Protein AF-A0A2M8NEA1-F1 (afdb_monomer_lite)

Radius of gyration: 15.82 Å; chains: 1; bounding box: 33×25×39 Å

Sequence (97 aa):
EPIAQSLRCPLDVMVAKKVTRPDNPELAIGAVTADGQVMRSRYARMRETRTPLWRSAVQTAQANARAQQELFSGSAKPTDPRGAIAILVDDGIATGL

Foldseek 3Di:
DDPCVVVVHDDADWFKFFQADPVGRVHGQWMATLVGDTGGDPPHDPVVCPDPRNVVSSVVRNVVNVVVNVVPGPPDDDDDCPPHDDDDDDPDDDDDD

Structure (mmCIF, N/CA/C/O backbone):
data_AF-A0A2M8NEA1-F1
#
_entry.id   AF-A0A2M8NEA1-F1
#
loop_
_atom_site.group_PDB
_atom_site.id
_atom_site.type_symbol
_atom_site.label_atom_id
_atom_site.label_alt_id
_atom_site.label_comp_id
_atom_site.label_asym_id
_atom_site.label_entity_id
_atom_site.label_seq_id
_atom_site.pdbx_PDB_ins_code
_atom_site.Cartn_x
_atom_site.Cartn_y
_atom_site.Cartn_z
_atom_site.occupancy
_atom_site.B_iso_or_equiv
_atom_site.auth_seq_id
_atom_site.auth_comp_id
_atom_site.auth_asym_id
_atom_site.auth_atom_id
_atom_site.pdbx_PDB_model_num
ATOM 1 N N . GLU A 1 1 ? -18.655 11.936 10.532 1.00 78.00 1 GLU A N 1
ATOM 2 C CA . GLU A 1 1 ? -17.553 11.607 11.464 1.00 78.00 1 GLU A CA 1
ATOM 3 C C . GLU A 1 1 ? -16.572 10.663 10.776 1.00 78.00 1 GLU A C 1
ATOM 5 O O . GLU A 1 1 ? -17.010 9.953 9.873 1.00 78.00 1 GLU A O 1
ATOM 10 N N . PRO A 1 2 ? -15.280 10.647 11.148 1.00 91.94 2 PRO A N 1
ATOM 11 C CA . PRO A 1 2 ? -14.327 9.653 10.655 1.00 91.94 2 PRO A CA 1
ATOM 12 C C . PRO A 1 2 ? -14.801 8.213 10.921 1.00 91.94 2 PRO A C 1
ATOM 14 O O . PRO A 1 2 ? -15.278 7.901 12.012 1.00 91.94 2 PRO A O 1
ATOM 17 N N . ILE A 1 3 ? -14.644 7.328 9.931 1.00 94.31 3 ILE A N 1
ATOM 18 C CA . ILE A 1 3 ? -15.232 5.973 9.925 1.00 94.31 3 ILE A CA 1
ATOM 19 C C . ILE A 1 3 ? -14.794 5.144 11.142 1.00 94.31 3 ILE A C 1
ATOM 21 O O . ILE A 1 3 ? -15.642 4.614 11.857 1.00 94.31 3 ILE A O 1
ATOM 25 N N . ALA A 1 4 ? -13.489 5.074 11.423 1.00 93.19 4 ALA A N 1
ATOM 26 C CA . ALA A 1 4 ? -12.963 4.262 12.523 1.00 93.19 4 ALA A CA 1
ATOM 27 C C . ALA A 1 4 ? -13.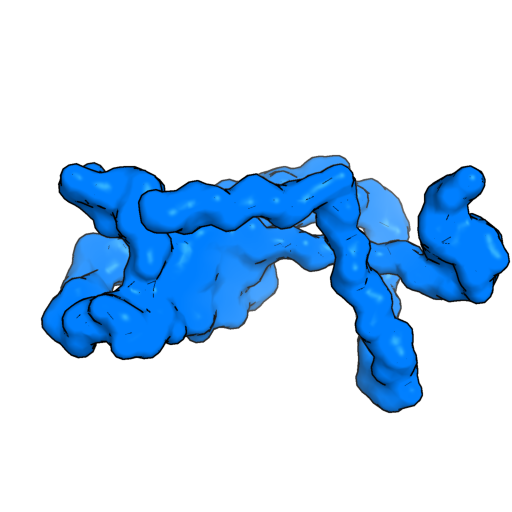437 4.738 13.909 1.00 93.19 4 ALA A C 1
ATOM 29 O O . ALA A 1 4 ? -13.696 3.920 14.790 1.00 93.19 4 ALA A O 1
ATOM 30 N N . GLN A 1 5 ? -13.613 6.053 14.092 1.00 94.56 5 GLN A N 1
ATOM 31 C CA . GLN A 1 5 ? -14.160 6.620 15.329 1.00 94.56 5 GLN A CA 1
ATOM 32 C C . GLN A 1 5 ? -15.638 6.255 15.500 1.00 94.56 5 GLN A C 1
ATOM 34 O O . GLN A 1 5 ? -16.037 5.814 16.577 1.00 94.56 5 GLN A O 1
ATOM 39 N N . SER A 1 6 ? -16.428 6.372 14.428 1.00 96.69 6 SER A N 1
ATOM 40 C CA . SER A 1 6 ? -17.857 6.034 14.438 1.00 96.69 6 SER A CA 1
ATOM 41 C C . SER A 1 6 ? -18.096 4.546 14.730 1.00 96.69 6 SER A C 1
ATOM 43 O O . SER A 1 6 ? -18.962 4.194 15.530 1.00 96.69 6 SER A O 1
ATOM 45 N N . LEU A 1 7 ? -17.265 3.671 14.155 1.00 95.19 7 LEU A N 1
ATOM 46 C CA . LEU A 1 7 ? -17.332 2.219 14.352 1.00 95.19 7 LEU A CA 1
ATOM 47 C C . LEU A 1 7 ? -16.585 1.723 15.598 1.00 95.19 7 LEU A C 1
ATOM 49 O O . LEU A 1 7 ? -16.664 0.538 15.918 1.00 95.19 7 LEU A O 1
ATOM 53 N N . ARG A 1 8 ? -15.865 2.608 16.301 1.00 93.62 8 ARG A N 1
ATOM 54 C CA . ARG A 1 8 ? -14.998 2.274 17.445 1.00 93.62 8 ARG A CA 1
ATOM 55 C C . ARG A 1 8 ? -14.044 1.112 17.137 1.00 93.62 8 ARG A C 1
ATOM 57 O O . ARG A 1 8 ? -13.843 0.230 17.971 1.00 93.62 8 ARG A O 1
ATOM 64 N N . CYS A 1 9 ? -13.475 1.104 15.935 1.00 92.19 9 CYS A N 1
ATOM 65 C CA . CYS A 1 9 ? -12.568 0.059 15.473 1.00 92.19 9 CYS A CA 1
ATOM 66 C C . CYS A 1 9 ? -11.133 0.589 15.322 1.00 92.19 9 CYS A C 1
ATOM 68 O O . CYS A 1 9 ? -10.929 1.803 15.218 1.00 92.19 9 CYS A O 1
ATOM 70 N N . PRO A 1 10 ? -10.126 -0.301 15.289 1.00 91.31 10 PRO A N 1
ATOM 71 C CA . PRO A 1 10 ? -8.764 0.089 14.950 1.00 91.31 10 PRO A CA 1
ATOM 72 C C . PRO A 1 10 ? -8.700 0.741 13.563 1.00 91.31 10 PRO A C 1
ATOM 74 O O . PRO A 1 10 ? -9.445 0.366 12.656 1.00 91.31 10 PRO A O 1
ATOM 77 N N . LEU A 1 11 ? -7.791 1.704 13.411 1.00 90.31 11 LEU A N 1
ATOM 78 C CA . LEU A 1 11 ? -7.411 2.284 12.128 1.00 90.31 11 LEU A CA 1
ATOM 79 C C . LEU A 1 11 ? -5.947 1.948 11.881 1.00 90.31 11 LEU A C 1
ATOM 81 O O . LEU A 1 11 ? -5.101 2.220 12.730 1.00 90.31 11 LEU A O 1
ATOM 85 N N . ASP A 1 12 ? -5.673 1.395 10.710 1.00 90.44 12 ASP A N 1
ATOM 86 C CA . ASP A 1 12 ? -4.324 1.178 10.212 1.00 90.44 12 ASP A CA 1
ATOM 87 C C . ASP A 1 12 ? -4.237 1.737 8.791 1.00 90.44 12 ASP A C 1
ATOM 89 O O . ASP A 1 12 ? -5.253 1.861 8.097 1.00 90.44 12 ASP A O 1
ATOM 93 N N . VAL A 1 13 ? -3.032 2.094 8.365 1.00 90.25 13 VAL A N 1
ATOM 94 C CA . VAL A 1 13 ? -2.781 2.617 7.024 1.00 90.25 13 VAL A CA 1
ATOM 95 C C . VAL A 1 13 ? -1.875 1.643 6.297 1.00 90.25 13 VAL A C 1
ATOM 97 O O . VAL A 1 13 ? -0.814 1.281 6.791 1.00 90.25 13 VAL A O 1
ATOM 100 N N . MET A 1 14 ? -2.272 1.248 5.092 1.00 89.94 14 MET A N 1
ATOM 101 C CA . MET A 1 14 ? -1.424 0.480 4.187 1.00 89.94 14 MET A CA 1
ATOM 102 C C . MET A 1 14 ? -1.196 1.279 2.914 1.00 89.94 14 MET A C 1
ATOM 104 O O . MET A 1 14 ? -2.145 1.704 2.257 1.00 89.94 14 MET A O 1
ATOM 108 N N . VAL A 1 15 ? 0.067 1.448 2.534 1.00 93.38 15 VAL A N 1
ATOM 109 C CA . VAL A 1 15 ? 0.432 2.130 1.295 1.00 93.38 15 VAL A CA 1
ATOM 110 C C . VAL A 1 15 ? 0.830 1.124 0.222 1.00 93.38 15 VAL A C 1
ATOM 112 O O . VAL A 1 15 ? 1.755 0.322 0.385 1.00 93.38 15 VAL A O 1
ATOM 115 N N . ALA A 1 16 ? 0.163 1.232 -0.925 1.00 94.38 16 ALA A N 1
ATOM 116 C CA . ALA A 1 16 ? 0.517 0.554 -2.162 1.00 94.38 16 ALA A CA 1
ATOM 117 C C . ALA A 1 16 ? 0.796 1.569 -3.279 1.00 94.38 16 ALA A C 1
ATOM 119 O O . ALA A 1 16 ? 0.229 2.663 -3.318 1.00 94.38 16 ALA A O 1
ATOM 120 N N . LYS A 1 17 ? 1.673 1.202 -4.214 1.00 94.19 17 LYS A N 1
ATOM 121 C CA . LYS A 1 17 ? 1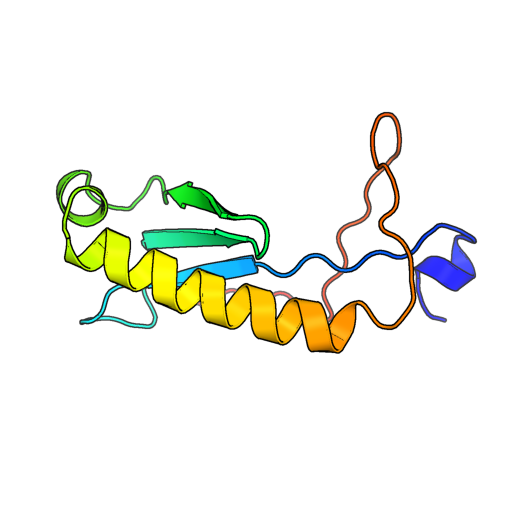.993 1.987 -5.409 1.00 94.19 17 LYS A CA 1
ATOM 122 C C . LYS A 1 17 ? 1.824 1.146 -6.662 1.00 94.19 17 LYS A C 1
ATOM 124 O O . LYS A 1 17 ? 2.225 -0.016 -6.703 1.00 94.19 17 LYS A O 1
ATOM 129 N N . LYS A 1 18 ? 1.255 1.756 -7.704 1.00 92.94 18 LYS A N 1
ATOM 130 C CA . LYS A 1 18 ? 1.223 1.177 -9.051 1.00 92.94 18 LYS A CA 1
ATOM 131 C C . LYS A 1 18 ? 2.661 1.000 -9.546 1.00 92.94 18 LYS A C 1
ATOM 133 O O . LYS A 1 18 ? 3.482 1.904 -9.410 1.00 92.94 18 LYS A O 1
ATOM 138 N N . VAL A 1 19 ? 2.945 -0.155 -10.134 1.00 92.25 19 VAL A N 1
ATOM 139 C CA . VAL A 1 19 ? 4.166 -0.394 -10.905 1.00 92.25 19 VAL A CA 1
ATOM 140 C C . VAL A 1 19 ? 3.804 -0.147 -12.359 1.00 92.25 19 VAL A C 1
ATOM 142 O O . VAL A 1 19 ? 2.992 -0.873 -12.939 1.00 92.25 19 VAL A O 1
ATOM 145 N N . THR A 1 20 ? 4.356 0.917 -12.920 1.00 88.19 20 THR A N 1
ATOM 146 C CA . THR A 1 20 ? 3.986 1.428 -14.239 1.00 88.19 20 THR A CA 1
ATOM 147 C C . THR A 1 20 ? 5.091 1.159 -15.247 1.00 88.19 20 THR A C 1
ATOM 149 O O . THR A 1 20 ? 6.215 0.783 -14.894 1.00 88.19 20 THR A O 1
ATOM 152 N N . ARG A 1 21 ? 4.764 1.290 -16.531 1.00 81.81 21 ARG A N 1
ATOM 153 C CA . ARG A 1 21 ? 5.761 1.184 -17.591 1.00 81.81 21 ARG A CA 1
ATOM 154 C C . ARG A 1 21 ? 6.566 2.481 -17.711 1.00 81.81 21 ARG A C 1
ATOM 156 O O . ARG A 1 21 ? 5.964 3.550 -17.688 1.00 81.81 21 ARG A O 1
ATOM 163 N N . PRO A 1 22 ? 7.892 2.410 -17.932 1.00 77.88 22 PRO A N 1
ATOM 164 C CA . PRO A 1 22 ? 8.701 3.610 -18.149 1.00 77.88 22 PRO A CA 1
ATOM 165 C C . PRO A 1 22 ? 8.251 4.448 -19.353 1.00 77.88 22 PRO A C 1
ATOM 167 O O . PRO A 1 22 ? 8.348 5.668 -19.318 1.00 77.88 22 PRO A O 1
ATOM 170 N N . ASP A 1 23 ? 7.754 3.801 -20.409 1.00 81.81 23 ASP A N 1
ATOM 171 C CA . ASP A 1 23 ? 7.314 4.451 -21.647 1.00 81.81 23 ASP A CA 1
ATOM 172 C C . ASP A 1 23 ? 5.820 4.818 -21.662 1.00 81.81 23 ASP A C 1
ATOM 174 O O . ASP A 1 23 ? 5.371 5.535 -22.551 1.00 81.81 23 ASP A O 1
ATOM 178 N N . ASN A 1 24 ? 5.051 4.350 -20.675 1.00 81.25 24 ASN A N 1
ATOM 179 C CA . ASN A 1 24 ? 3.679 4.791 -20.436 1.00 81.25 24 ASN A CA 1
ATOM 180 C C . ASN A 1 24 ? 3.378 4.760 -18.924 1.00 81.25 24 ASN A C 1
ATOM 182 O O . ASN A 1 24 ? 2.902 3.736 -18.417 1.00 81.25 24 ASN A O 1
ATOM 186 N N . PRO A 1 25 ? 3.654 5.864 -18.202 1.00 81.31 25 PRO A N 1
ATOM 187 C CA . PRO A 1 25 ? 3.450 5.954 -16.757 1.00 81.31 25 PRO A CA 1
ATOM 188 C C . PRO A 1 25 ? 1.994 5.780 -16.310 1.00 81.31 25 PRO A C 1
ATOM 190 O O . PRO A 1 25 ? 1.765 5.403 -15.164 1.00 81.31 25 PRO A O 1
ATOM 193 N N . GLU A 1 26 ? 1.021 5.995 -17.198 1.00 81.94 26 GLU A N 1
ATOM 194 C CA . GLU A 1 26 ? -0.399 5.780 -16.895 1.00 81.94 26 GLU A CA 1
ATOM 195 C C . GLU A 1 26 ? -0.775 4.292 -16.905 1.00 81.94 26 GLU A C 1
ATOM 197 O O . GLU A 1 26 ? -1.693 3.860 -16.204 1.00 81.94 26 GLU A O 1
ATOM 202 N N . LEU A 1 27 ? -0.024 3.465 -17.642 1.00 82.06 27 LEU A N 1
ATOM 203 C CA . LEU A 1 27 ? -0.290 2.036 -17.754 1.00 82.06 27 LEU A CA 1
ATOM 204 C C . LEU A 1 27 ? 0.332 1.253 -16.590 1.00 82.06 27 LEU A C 1
ATOM 206 O O . LEU A 1 27 ? 1.535 0.967 -16.555 1.00 82.06 27 LEU A O 1
ATOM 210 N N . ALA A 1 28 ? -0.520 0.834 -15.654 1.00 86.62 28 ALA A N 1
ATOM 211 C CA . ALA A 1 28 ? -0.139 -0.038 -14.551 1.00 86.62 28 ALA A CA 1
ATOM 212 C C . ALA A 1 28 ? 0.008 -1.500 -15.004 1.00 86.62 28 ALA A C 1
ATOM 214 O O . ALA A 1 28 ? -0.952 -2.165 -15.398 1.00 86.62 28 ALA A O 1
ATOM 215 N N . ILE A 1 29 ? 1.220 -2.033 -14.875 1.00 88.31 29 ILE A N 1
ATOM 216 C CA . ILE A 1 29 ? 1.548 -3.443 -15.137 1.00 88.31 29 ILE A CA 1
ATOM 217 C C . ILE A 1 29 ? 1.648 -4.272 -13.846 1.00 88.31 29 ILE A C 1
ATOM 219 O O . ILE A 1 29 ? 1.798 -5.496 -13.883 1.00 88.31 29 ILE A O 1
ATOM 223 N N . GLY A 1 30 ? 1.476 -3.629 -12.693 1.00 91.81 30 GLY A N 1
ATOM 224 C CA . GLY A 1 30 ? 1.262 -4.273 -11.404 1.00 91.81 30 GLY A CA 1
ATOM 225 C C . GLY A 1 30 ? 1.175 -3.265 -10.265 1.00 91.81 30 GLY A C 1
ATOM 226 O O . GLY A 1 30 ? 0.929 -2.080 -10.489 1.00 91.81 30 GLY A O 1
ATOM 227 N N . ALA A 1 31 ? 1.388 -3.740 -9.046 1.00 94.19 31 ALA A N 1
ATOM 228 C CA . ALA A 1 31 ? 1.422 -2.936 -7.835 1.00 94.19 31 ALA A CA 1
ATOM 229 C C . ALA A 1 31 ? 2.406 -3.532 -6.824 1.00 94.19 31 ALA A C 1
ATOM 231 O O . ALA A 1 31 ? 2.700 -4.730 -6.862 1.00 94.19 31 ALA A O 1
ATOM 232 N N . VAL A 1 32 ? 2.906 -2.696 -5.922 1.00 96.62 32 VAL A N 1
ATOM 233 C CA . VAL A 1 32 ? 3.750 -3.109 -4.803 1.00 96.62 32 VAL A CA 1
ATOM 234 C C . VAL A 1 32 ? 3.348 -2.365 -3.534 1.00 96.62 32 VAL A C 1
ATOM 236 O O . VAL A 1 32 ? 3.064 -1.168 -3.577 1.00 96.62 32 VAL A O 1
ATOM 239 N N . THR A 1 33 ? 3.304 -3.072 -2.414 1.00 96.56 33 THR A N 1
ATOM 240 C CA . THR A 1 33 ? 3.072 -2.511 -1.077 1.00 96.56 33 THR A CA 1
ATOM 241 C C . THR A 1 33 ? 4.388 -2.100 -0.414 1.00 96.56 33 THR A C 1
ATOM 243 O O . THR A 1 33 ? 5.465 -2.551 -0.809 1.00 96.56 33 THR A O 1
ATOM 246 N N . ALA A 1 34 ? 4.331 -1.250 0.614 1.00 95.12 34 ALA A N 1
ATOM 247 C CA . ALA A 1 34 ? 5.522 -0.816 1.354 1.00 95.12 34 ALA A CA 1
ATOM 248 C C . ALA A 1 34 ? 6.350 -1.992 1.929 1.00 95.12 34 ALA A C 1
ATOM 250 O O . ALA A 1 34 ? 7.582 -1.981 1.843 1.00 95.12 34 ALA A O 1
ATOM 251 N N . ASP A 1 35 ? 5.683 -3.041 2.422 1.00 93.50 35 ASP A N 1
ATOM 252 C CA . ASP A 1 35 ? 6.293 -4.274 2.952 1.00 93.50 35 ASP A CA 1
ATOM 253 C C . ASP A 1 35 ? 6.819 -5.230 1.860 1.00 93.50 35 ASP A C 1
ATOM 255 O O . ASP A 1 35 ? 7.479 -6.222 2.163 1.00 93.50 35 ASP A O 1
ATOM 259 N N . GLY A 1 36 ? 6.607 -4.907 0.580 1.00 95.00 36 GLY A N 1
ATOM 260 C CA . GLY A 1 36 ? 7.215 -5.607 -0.552 1.00 95.00 36 GLY A CA 1
ATOM 261 C C . GLY A 1 36 ? 6.377 -6.713 -1.177 1.00 95.00 36 GLY A C 1
ATOM 262 O O . GLY A 1 36 ? 6.907 -7.460 -2.002 1.00 95.00 36 GLY A O 1
ATOM 263 N N . GLN A 1 37 ? 5.085 -6.811 -0.860 1.00 95.94 37 GLN A N 1
ATOM 264 C CA . GLN A 1 37 ? 4.182 -7.675 -1.617 1.00 95.94 37 GLN A CA 1
ATOM 265 C C . GLN A 1 37 ? 3.980 -7.104 -3.017 1.00 95.94 37 GLN A C 1
ATOM 267 O O . GLN A 1 37 ? 3.576 -5.955 -3.191 1.00 95.94 37 GLN A O 1
ATOM 272 N N . VAL A 1 38 ? 4.275 -7.914 -4.034 1.00 94.31 38 VAL A N 1
ATOM 273 C CA . VAL A 1 38 ? 4.195 -7.511 -5.442 1.00 94.31 38 VAL A CA 1
ATOM 274 C C . VAL A 1 38 ? 3.053 -8.250 -6.120 1.00 94.31 38 VAL A C 1
ATOM 276 O O . VAL A 1 38 ? 3.088 -9.472 -6.272 1.00 94.31 38 VAL A O 1
ATOM 279 N N . MET A 1 39 ? 2.083 -7.494 -6.622 1.00 92.12 39 MET A N 1
ATOM 280 C CA . MET A 1 39 ? 1.033 -7.997 -7.499 1.00 92.12 39 MET A CA 1
ATOM 281 C C . MET A 1 39 ? 1.361 -7.680 -8.954 1.00 92.12 39 MET A C 1
ATOM 283 O O . MET A 1 39 ? 1.714 -6.556 -9.307 1.00 92.12 39 MET A O 1
ATOM 287 N N . ARG A 1 40 ? 1.209 -8.675 -9.827 1.00 89.56 40 ARG A N 1
ATOM 288 C CA . ARG A 1 40 ? 1.319 -8.490 -11.279 1.00 89.56 40 ARG A CA 1
ATOM 289 C C . ARG A 1 40 ? -0.071 -8.306 -11.872 1.00 89.56 40 ARG A C 1
ATOM 291 O O . ARG A 1 40 ? -0.998 -9.020 -11.496 1.00 89.56 40 ARG A O 1
ATOM 298 N N . SER A 1 41 ? -0.205 -7.377 -12.813 1.00 85.62 41 SER A N 1
ATOM 299 C CA . SER A 1 41 ? -1.445 -7.236 -13.572 1.00 85.62 41 SER A CA 1
ATOM 300 C C . SER A 1 41 ? -1.644 -8.459 -14.463 1.00 85.62 41 SER A C 1
ATOM 302 O O . SER A 1 41 ? -0.723 -8.883 -15.160 1.00 85.62 41 SER A O 1
ATOM 304 N N . ARG A 1 42 ? -2.868 -8.996 -14.495 1.00 81.31 42 ARG A N 1
ATOM 305 C CA . ARG A 1 42 ? -3.256 -10.065 -15.435 1.00 81.31 42 ARG A CA 1
ATOM 306 C C . ARG A 1 42 ? -3.205 -9.625 -16.903 1.00 81.31 42 ARG A C 1
ATOM 308 O O . ARG A 1 42 ? -3.159 -10.469 -17.789 1.00 81.31 42 ARG A O 1
ATOM 315 N N . TYR A 1 43 ? -3.215 -8.315 -17.143 1.00 75.75 43 TYR A N 1
ATOM 316 C CA . TYR A 1 43 ? -3.136 -7.713 -18.474 1.00 75.75 43 TYR A CA 1
ATOM 317 C C . TYR A 1 43 ? -1.698 -7.395 -18.897 1.00 75.75 43 TYR A C 1
ATOM 319 O O . TYR A 1 43 ? -1.459 -7.099 -20.066 1.00 75.75 43 TYR A O 1
ATOM 327 N N . ALA A 1 44 ? -0.733 -7.468 -17.973 1.00 76.56 44 ALA A N 1
ATOM 328 C CA . ALA A 1 44 ? 0.670 -7.290 -18.313 1.00 76.56 44 ALA A CA 1
ATOM 329 C C . ALA A 1 44 ? 1.157 -8.485 -19.136 1.00 76.56 44 ALA A C 1
ATOM 331 O O . ALA A 1 44 ? 0.923 -9.649 -18.789 1.00 76.56 44 ALA A O 1
ATOM 332 N N . ARG A 1 45 ? 1.888 -8.220 -20.221 1.00 76.12 45 ARG A N 1
ATOM 333 C CA . ARG A 1 45 ? 2.477 -9.307 -21.009 1.00 76.12 45 ARG A CA 1
ATOM 334 C C . ARG A 1 45 ? 3.563 -9.976 -20.166 1.00 76.12 45 ARG A C 1
ATOM 336 O O . ARG A 1 45 ? 4.389 -9.300 -19.556 1.00 76.12 45 ARG A O 1
ATOM 343 N N . MET A 1 46 ? 3.644 -11.312 -20.182 1.00 68.56 46 MET A N 1
ATOM 344 C CA . MET A 1 46 ? 4.674 -12.048 -19.419 1.00 68.56 46 MET A CA 1
ATOM 345 C C . MET A 1 46 ? 6.103 -11.543 -19.675 1.00 68.56 46 MET A C 1
ATOM 347 O O . MET A 1 46 ? 6.937 -11.574 -18.773 1.00 68.56 46 MET A O 1
ATOM 351 N N . ARG A 1 47 ? 6.389 -11.065 -20.894 1.00 71.00 47 ARG A N 1
ATOM 352 C CA . ARG A 1 47 ? 7.693 -10.485 -21.239 1.00 71.00 47 ARG A CA 1
ATOM 353 C C . ARG A 1 47 ? 7.992 -9.202 -20.463 1.00 71.00 47 ARG A C 1
ATOM 355 O O . ARG A 1 47 ? 9.126 -9.043 -20.039 1.00 71.00 47 ARG A O 1
ATOM 362 N N . GLU A 1 48 ? 7.004 -8.341 -20.226 1.00 70.38 48 GLU A N 1
ATOM 363 C CA . GLU A 1 48 ? 7.177 -7.051 -19.536 1.00 70.38 48 GLU A CA 1
ATOM 364 C C . GLU A 1 48 ? 7.598 -7.258 -18.073 1.00 70.38 48 GLU A C 1
ATOM 366 O O . GLU A 1 48 ? 8.527 -6.612 -17.593 1.00 70.38 48 GLU A O 1
ATOM 371 N N . THR A 1 49 ? 7.005 -8.247 -17.396 1.00 70.06 49 THR A N 1
ATOM 372 C CA . THR A 1 49 ? 7.222 -8.526 -15.959 1.00 70.06 49 THR A CA 1
ATOM 373 C C . THR A 1 49 ? 8.451 -9.394 -15.635 1.00 70.06 49 THR A C 1
ATOM 375 O O . THR A 1 49 ? 8.716 -9.683 -14.465 1.00 70.06 49 THR A O 1
ATOM 378 N N . ARG A 1 50 ? 9.210 -9.831 -16.651 1.00 74.94 50 ARG A N 1
ATOM 379 C CA . ARG A 1 50 ? 10.441 -10.642 -16.506 1.00 74.94 50 ARG A CA 1
ATOM 380 C C . ARG A 1 50 ? 11.726 -9.864 -16.808 1.00 74.94 50 ARG A C 1
ATOM 382 O O . ARG A 1 50 ? 12.810 -10.441 -16.788 1.00 74.94 50 ARG A O 1
ATOM 389 N N . THR A 1 51 ? 11.616 -8.568 -17.080 1.00 79.19 51 THR A N 1
ATOM 390 C CA . THR A 1 51 ? 12.756 -7.723 -17.449 1.00 79.19 51 THR A CA 1
ATOM 391 C C . THR A 1 51 ? 13.490 -7.149 -16.227 1.00 79.19 51 THR A C 1
ATOM 393 O O . THR A 1 51 ? 12.900 -6.995 -15.154 1.00 79.19 51 THR A O 1
ATOM 396 N N . PRO A 1 52 ? 14.770 -6.760 -16.372 1.00 83.50 52 PRO A N 1
ATOM 397 C CA . PRO A 1 52 ? 15.453 -5.920 -15.386 1.00 83.50 52 PRO A CA 1
ATOM 398 C C . PRO A 1 52 ? 14.728 -4.589 -15.136 1.00 83.50 52 PRO A C 1
ATOM 400 O O . PRO A 1 52 ? 14.672 -4.128 -13.998 1.00 83.50 52 PRO A O 1
ATOM 403 N N . LEU A 1 53 ? 14.104 -4.022 -16.178 1.00 83.62 53 LEU A N 1
ATOM 404 C CA . LEU A 1 53 ? 13.305 -2.796 -16.088 1.00 83.62 53 LEU A CA 1
ATOM 405 C C . LEU A 1 53 ? 12.133 -2.948 -15.114 1.00 83.62 53 LEU A C 1
ATOM 407 O O . LEU A 1 53 ? 11.917 -2.075 -14.279 1.00 83.62 53 LEU A O 1
ATOM 411 N N . TRP A 1 54 ? 11.430 -4.084 -15.148 1.00 86.38 54 TRP A N 1
ATOM 412 C CA . TRP A 1 54 ? 10.375 -4.385 -14.178 1.00 86.38 54 TRP A CA 1
ATOM 413 C C . TRP A 1 54 ? 10.895 -4.377 -12.739 1.00 86.38 54 TRP A C 1
ATOM 415 O O . TRP A 1 54 ? 10.278 -3.775 -11.865 1.00 86.38 54 TRP A O 1
ATOM 425 N N . ARG A 1 55 ? 12.042 -5.017 -12.477 1.00 89.50 55 ARG A N 1
ATOM 426 C CA . ARG A 1 55 ? 12.617 -5.052 -11.122 1.00 89.50 55 ARG A CA 1
ATOM 427 C C . ARG A 1 55 ? 12.953 -3.651 -10.620 1.00 89.50 55 ARG A C 1
ATOM 429 O O . ARG A 1 55 ? 12.638 -3.341 -9.477 1.00 89.50 55 ARG A O 1
ATOM 436 N N . SER A 1 56 ? 13.541 -2.816 -11.475 1.00 90.31 56 SER A N 1
ATOM 437 C CA . SER A 1 56 ? 13.832 -1.420 -11.139 1.00 90.31 56 SER A CA 1
ATOM 438 C C . SER A 1 56 ? 12.549 -0.630 -10.856 1.00 90.31 56 SER A C 1
ATOM 440 O O . SER A 1 56 ? 12.464 0.028 -9.823 1.00 90.31 56 SER A O 1
ATOM 442 N N . ALA A 1 57 ? 11.510 -0.782 -11.685 1.00 90.81 57 ALA A N 1
ATOM 443 C CA . ALA A 1 57 ? 10.221 -0.125 -11.469 1.00 90.81 57 ALA A CA 1
ATOM 444 C C . ALA A 1 57 ? 9.560 -0.542 -10.142 1.00 90.81 57 ALA A C 1
ATOM 446 O O . ALA A 1 57 ? 9.050 0.308 -9.414 1.00 90.81 57 ALA A O 1
ATOM 447 N N . VAL A 1 58 ? 9.615 -1.833 -9.786 1.00 94.50 58 VAL A N 1
ATOM 448 C CA . VAL A 1 58 ? 9.139 -2.326 -8.481 1.00 94.50 58 VAL A CA 1
ATOM 449 C C . VAL A 1 58 ? 9.934 -1.695 -7.339 1.00 94.50 58 VAL A C 1
ATOM 451 O O . VAL A 1 58 ? 9.331 -1.242 -6.374 1.00 94.50 58 VAL A O 1
ATOM 454 N N . GLN A 1 59 ? 11.265 -1.636 -7.438 1.00 94.88 59 GLN A N 1
ATOM 455 C CA . GLN A 1 59 ? 12.110 -1.052 -6.392 1.00 94.88 59 GLN A CA 1
ATOM 456 C C . GLN A 1 59 ? 11.799 0.430 -6.164 1.00 94.88 59 GLN A C 1
ATOM 458 O O . GLN A 1 59 ? 11.635 0.846 -5.017 1.00 94.88 59 GLN A O 1
ATOM 463 N N . THR A 1 60 ? 11.660 1.209 -7.238 1.00 94.12 60 THR A N 1
ATOM 464 C CA . THR A 1 60 ? 11.278 2.625 -7.159 1.00 94.12 60 THR A CA 1
ATOM 465 C C . THR A 1 60 ? 9.884 2.788 -6.556 1.00 94.12 60 THR A C 1
ATOM 467 O O . THR A 1 60 ? 9.703 3.568 -5.622 1.00 94.12 60 THR A O 1
ATOM 470 N N . ALA A 1 61 ? 8.899 2.020 -7.029 1.00 95.44 61 ALA A N 1
ATOM 471 C CA . ALA A 1 61 ? 7.538 2.077 -6.502 1.00 95.44 61 ALA A CA 1
ATOM 472 C C . ALA A 1 61 ? 7.477 1.673 -5.018 1.00 95.44 61 ALA A C 1
ATOM 474 O O . ALA A 1 61 ? 6.788 2.326 -4.237 1.00 95.44 61 ALA A O 1
ATOM 475 N N . GLN A 1 62 ? 8.242 0.659 -4.605 1.00 97.38 62 GLN A N 1
ATOM 476 C CA . GLN A 1 62 ? 8.308 0.219 -3.213 1.00 97.38 62 GLN A CA 1
ATOM 477 C C . GLN A 1 62 ? 8.996 1.258 -2.321 1.00 97.38 62 GLN A C 1
ATOM 479 O O . GLN A 1 62 ? 8.549 1.489 -1.202 1.00 97.38 62 GLN A O 1
ATOM 484 N N . ALA A 1 63 ? 10.059 1.913 -2.799 1.00 97.31 63 ALA A N 1
ATOM 485 C CA . ALA A 1 63 ? 10.705 3.000 -2.064 1.00 97.31 63 ALA A CA 1
ATOM 486 C C . ALA A 1 63 ? 9.731 4.160 -1.814 1.00 97.31 63 ALA A C 1
ATOM 488 O O . ALA A 1 63 ? 9.620 4.634 -0.686 1.00 97.31 63 ALA A O 1
ATOM 489 N N . ASN A 1 64 ? 8.954 4.536 -2.832 1.00 96.56 64 ASN A N 1
ATOM 490 C CA . ASN A 1 64 ? 7.912 5.554 -2.701 1.00 96.56 64 ASN A CA 1
ATOM 491 C C . ASN A 1 64 ? 6.789 5.112 -1.749 1.00 96.56 64 ASN A C 1
ATOM 493 O O . ASN A 1 64 ? 6.275 5.926 -0.985 1.00 96.56 64 ASN A O 1
ATOM 497 N N . ALA A 1 65 ? 6.407 3.830 -1.781 1.00 96.81 65 ALA A N 1
ATOM 498 C CA . ALA A 1 65 ? 5.420 3.275 -0.860 1.00 96.81 65 ALA A CA 1
ATOM 499 C C . ALA A 1 65 ? 5.913 3.332 0.594 1.00 96.81 65 ALA A C 1
ATOM 501 O O . ALA A 1 65 ? 5.160 3.760 1.461 1.00 96.81 65 ALA A O 1
ATOM 502 N N . ARG A 1 66 ? 7.179 2.970 0.854 1.00 96.06 66 ARG A N 1
ATOM 503 C CA . ARG A 1 66 ? 7.794 3.056 2.191 1.00 96.06 66 ARG A CA 1
ATOM 504 C C . ARG A 1 66 ? 7.847 4.487 2.710 1.00 96.06 66 ARG A C 1
ATOM 506 O O . ARG A 1 66 ? 7.365 4.733 3.807 1.00 96.06 66 ARG A O 1
ATOM 513 N N . ALA A 1 67 ? 8.336 5.426 1.900 1.00 95.31 67 ALA A N 1
ATOM 514 C CA . ALA A 1 67 ? 8.404 6.831 2.294 1.00 95.31 67 ALA A CA 1
ATOM 515 C C . ALA A 1 67 ? 7.019 7.388 2.670 1.00 95.31 67 ALA A C 1
ATOM 517 O O . ALA A 1 67 ? 6.869 8.082 3.669 1.00 95.31 67 ALA A O 1
ATOM 518 N N . GLN A 1 68 ? 5.975 7.046 1.910 1.00 94.88 68 GLN A N 1
ATOM 519 C CA . GLN A 1 68 ? 4.615 7.485 2.223 1.00 94.88 68 GLN A CA 1
ATOM 520 C C . GLN A 1 68 ? 3.995 6.727 3.410 1.00 94.88 68 GLN A C 1
ATOM 522 O O . GLN A 1 68 ? 3.255 7.324 4.186 1.00 94.88 68 GLN A O 1
ATOM 527 N N . GLN A 1 69 ? 4.315 5.443 3.597 1.00 93.50 69 GLN A N 1
ATOM 528 C CA . GLN A 1 69 ? 3.909 4.681 4.782 1.00 93.50 69 GLN A CA 1
ATOM 529 C C . GLN A 1 69 ? 4.486 5.308 6.057 1.00 93.5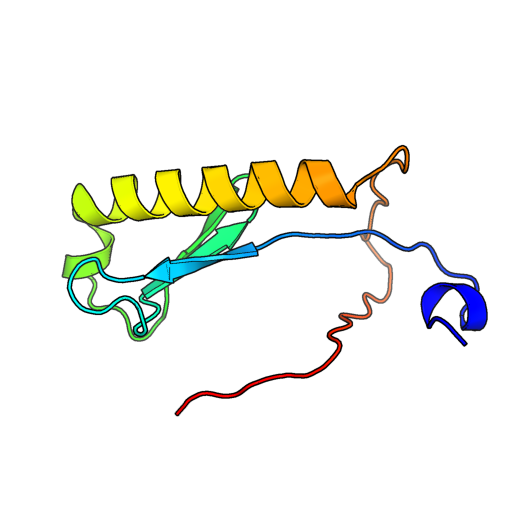0 69 GLN A C 1
ATOM 531 O O . GLN A 1 69 ? 3.764 5.451 7.040 1.00 93.50 69 GLN A O 1
ATOM 536 N N . GLU A 1 70 ? 5.757 5.715 6.040 1.00 91.19 70 GLU A N 1
ATOM 537 C CA . GLU A 1 70 ? 6.420 6.387 7.166 1.00 91.19 70 GLU A CA 1
ATOM 538 C C . GLU A 1 70 ? 5.738 7.713 7.522 1.00 91.19 70 GLU A C 1
ATOM 540 O O . GLU A 1 70 ? 5.521 7.995 8.699 1.00 91.19 70 GLU A O 1
ATOM 545 N N . LEU A 1 71 ? 5.315 8.488 6.517 1.00 92.06 71 LEU A N 1
ATOM 546 C CA . LEU A 1 71 ? 4.564 9.730 6.730 1.00 92.06 71 LEU A CA 1
ATOM 547 C C . LEU A 1 71 ? 3.186 9.493 7.370 1.00 92.06 71 LEU A C 1
ATOM 549 O O . LEU A 1 71 ? 2.703 10.353 8.103 1.00 92.06 71 LEU A O 1
ATOM 553 N N . PHE A 1 72 ? 2.544 8.355 7.092 1.00 89.06 72 PHE A N 1
ATOM 554 C CA . PHE A 1 72 ? 1.170 8.077 7.527 1.00 89.06 72 PHE A CA 1
ATOM 555 C C . PHE A 1 72 ? 1.056 7.245 8.806 1.00 89.06 72 PHE A C 1
ATOM 557 O O . PHE A 1 72 ? 0.068 7.380 9.524 1.00 89.06 72 PHE A O 1
ATOM 564 N N . SER A 1 73 ? 2.037 6.390 9.104 1.00 82.62 73 SER A N 1
ATOM 565 C CA . SER A 1 73 ? 1.942 5.425 10.215 1.00 82.62 73 SER A CA 1
ATOM 566 C C . SER A 1 73 ? 1.971 6.093 11.595 1.00 82.62 73 SER A C 1
ATOM 568 O O . SER A 1 73 ? 1.531 5.501 12.582 1.00 82.62 73 SER A O 1
ATOM 570 N N . GLY A 1 74 ? 2.461 7.335 11.684 1.00 78.38 74 GLY A N 1
ATOM 571 C CA . GLY A 1 74 ? 2.570 8.062 12.947 1.00 78.38 74 GLY A CA 1
ATOM 572 C C . GLY A 1 74 ? 3.268 7.222 14.023 1.00 78.38 74 GLY A C 1
ATOM 573 O O . GLY A 1 74 ? 4.293 6.594 13.770 1.00 78.38 74 GLY A O 1
ATOM 574 N N . SER A 1 75 ? 2.701 7.195 15.230 1.00 69.94 75 SER A N 1
ATOM 575 C CA . SER A 1 75 ? 3.160 6.363 16.355 1.00 69.94 75 SER A CA 1
ATOM 576 C C . SER A 1 75 ? 2.290 5.122 16.603 1.00 69.94 75 SER 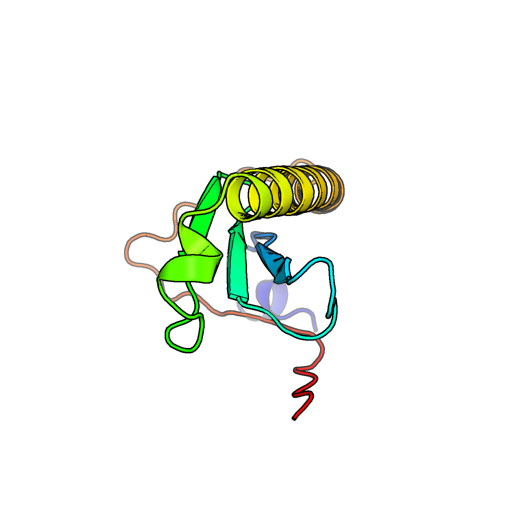A C 1
ATOM 578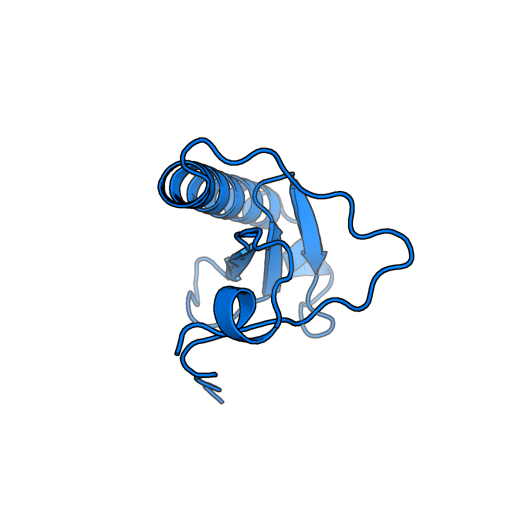 O O . SER A 1 75 ? 2.487 4.420 17.600 1.00 69.94 75 SER A O 1
ATOM 580 N N . ALA A 1 76 ? 1.309 4.852 15.737 1.00 72.31 76 ALA A N 1
ATOM 581 C CA . ALA A 1 76 ? 0.383 3.744 15.920 1.00 72.31 76 ALA A CA 1
ATOM 582 C C . ALA A 1 76 ? 1.072 2.406 15.619 1.00 72.31 76 ALA A C 1
ATOM 584 O O . ALA A 1 76 ? 1.832 2.273 14.660 1.00 72.31 76 ALA A O 1
ATOM 585 N N . LYS A 1 77 ? 0.812 1.396 16.456 1.00 73.69 77 LYS A N 1
ATOM 586 C CA . LYS A 1 77 ? 1.267 0.032 16.176 1.00 73.69 77 LYS A CA 1
ATOM 587 C C . LYS A 1 77 ? 0.347 -0.612 15.133 1.00 73.69 77 LYS A C 1
ATOM 589 O O . LYS A 1 77 ? -0.867 -0.432 15.249 1.00 73.69 77 LYS A O 1
ATOM 594 N N . PRO A 1 78 ? 0.898 -1.408 14.200 1.00 77.94 78 PRO A N 1
ATOM 595 C CA . PRO A 1 78 ? 0.092 -2.179 13.264 1.00 77.94 78 PRO A CA 1
ATOM 596 C C . PRO A 1 78 ? -0.914 -3.070 13.995 1.00 77.94 78 PRO A C 1
ATOM 598 O O . PRO A 1 78 ? -0.589 -3.658 15.036 1.00 77.94 78 PRO A O 1
ATOM 601 N N . THR A 1 79 ? -2.119 -3.187 13.447 1.00 84.62 79 THR A N 1
ATOM 602 C CA . THR A 1 79 ? -3.154 -4.087 13.978 1.00 84.62 79 THR A CA 1
ATOM 603 C C . THR A 1 79 ? -3.099 -5.423 13.242 1.00 84.62 79 THR A C 1
ATOM 605 O O . THR A 1 79 ? -2.916 -5.452 12.032 1.00 84.62 79 THR A O 1
ATOM 608 N N . ASP A 1 80 ? -3.276 -6.543 13.948 1.00 87.62 80 ASP A N 1
ATOM 609 C CA . ASP A 1 80 ? -3.423 -7.855 13.308 1.00 87.62 80 ASP A CA 1
ATOM 610 C C . ASP A 1 80 ? -4.854 -8.023 12.763 1.00 87.62 80 ASP A C 1
ATOM 612 O O . ASP A 1 80 ? -5.795 -8.076 13.559 1.00 87.62 80 ASP A O 1
ATOM 616 N N . PRO A 1 81 ? -5.057 -8.115 11.434 1.00 88.31 81 PRO A N 1
ATOM 617 C CA . PRO A 1 81 ? -6.392 -8.183 10.849 1.00 88.31 81 PRO A CA 1
ATOM 618 C C . PRO A 1 81 ? -6.972 -9.608 10.803 1.00 88.31 81 PRO A C 1
ATOM 620 O O . PRO A 1 81 ? -8.084 -9.801 10.305 1.00 88.31 81 PRO A O 1
ATOM 623 N N . ARG A 1 82 ? -6.245 -10.644 11.248 1.00 92.75 82 ARG A N 1
ATOM 624 C CA . ARG A 1 82 ? -6.691 -12.042 11.108 1.00 92.75 82 ARG A CA 1
ATOM 625 C C . ARG A 1 82 ? -7.992 -12.299 11.870 1.00 92.75 82 ARG A C 1
ATOM 627 O O . ARG A 1 82 ? -8.081 -12.077 13.070 1.00 92.75 82 ARG A O 1
ATOM 634 N N . GLY A 1 83 ? -8.994 -12.817 11.156 1.00 93.94 83 GLY A N 1
ATOM 635 C CA . GLY A 1 83 ? -10.321 -13.103 11.714 1.00 93.94 83 GLY A CA 1
ATOM 636 C C . GLY A 1 83 ? -11.217 -11.872 11.892 1.00 93.94 83 GLY A C 1
ATOM 637 O O . GLY A 1 83 ? -12.347 -12.021 12.352 1.00 93.94 83 GLY A O 1
ATOM 638 N N . ALA A 1 84 ? -10.750 -10.679 11.512 1.00 92.81 84 ALA A N 1
ATOM 639 C CA . ALA A 1 84 ? -11.536 -9.453 11.538 1.00 92.81 84 ALA A CA 1
ATOM 640 C C . ALA A 1 84 ? -12.219 -9.177 10.187 1.00 92.81 84 ALA A C 1
ATOM 642 O O . ALA A 1 84 ? -11.812 -9.677 9.137 1.00 92.81 84 ALA A O 1
ATOM 643 N N . ILE A 1 85 ? -13.247 -8.326 10.214 1.00 93.56 85 ILE A N 1
ATOM 644 C CA . ILE A 1 85 ? -13.791 -7.699 9.007 1.00 93.56 85 ILE A CA 1
ATOM 645 C C . ILE A 1 85 ? -12.899 -6.501 8.670 1.00 93.56 85 ILE A C 1
ATOM 647 O O . ILE A 1 85 ? -12.791 -5.571 9.466 1.00 93.56 85 ILE A O 1
ATOM 651 N N . ALA A 1 86 ? -12.275 -6.517 7.493 1.00 92.94 86 ALA A N 1
ATOM 652 C CA . ALA A 1 86 ? -11.499 -5.388 6.992 1.00 92.94 86 ALA A CA 1
ATOM 653 C C . ALA A 1 86 ? -12.392 -4.434 6.184 1.00 92.94 86 ALA A C 1
ATOM 655 O O . ALA A 1 86 ? -13.114 -4.867 5.285 1.00 92.94 86 ALA A O 1
ATOM 656 N N . ILE A 1 87 ? -12.314 -3.136 6.484 1.00 93.12 87 ILE A N 1
ATOM 657 C CA . ILE A 1 87 ? -12.998 -2.077 5.735 1.00 93.12 87 ILE A CA 1
ATOM 658 C C . ILE A 1 87 ? -11.927 -1.273 5.002 1.00 93.12 87 ILE A C 1
ATOM 660 O O . ILE A 1 87 ? -11.126 -0.588 5.635 1.00 93.12 87 ILE A O 1
ATOM 664 N N . LEU A 1 88 ? -11.908 -1.366 3.672 1.00 92.00 88 LEU A N 1
ATOM 665 C CA . LEU A 1 88 ? -11.042 -0.534 2.845 1.00 92.00 88 LEU A CA 1
ATOM 666 C C . LEU A 1 88 ? -11.738 0.802 2.582 1.00 92.00 88 LEU A C 1
ATOM 668 O O . LEU A 1 88 ? -12.864 0.827 2.087 1.00 92.00 88 LEU A O 1
ATOM 672 N N . VAL A 1 89 ? -11.061 1.893 2.922 1.00 91.81 89 VAL A N 1
ATOM 673 C CA . VAL A 1 89 ? -11.574 3.257 2.781 1.00 91.81 89 VAL A CA 1
ATOM 674 C C . VAL A 1 89 ? -10.679 4.019 1.814 1.00 91.81 89 VAL A C 1
ATOM 676 O O . VAL A 1 89 ? -9.458 3.969 1.937 1.00 91.81 89 VAL A O 1
ATOM 679 N N . ASP A 1 90 ? -11.308 4.740 0.895 1.00 88.44 90 ASP A N 1
ATOM 680 C CA . ASP A 1 90 ? -10.682 5.709 0.001 1.00 88.44 90 ASP A CA 1
ATOM 681 C C . ASP A 1 90 ? -11.564 6.969 -0.016 1.00 88.44 90 ASP A C 1
ATOM 683 O O . ASP A 1 90 ? -12.775 6.867 0.215 1.00 88.44 90 ASP A O 1
ATOM 687 N N . ASP A 1 91 ? -10.987 8.148 -0.242 1.00 85.38 91 ASP A N 1
ATOM 688 C CA . ASP A 1 91 ? -11.765 9.395 -0.333 1.00 85.38 91 ASP A CA 1
ATOM 689 C C . ASP A 1 91 ? -12.514 9.511 -1.672 1.00 85.38 91 ASP A C 1
ATOM 691 O O . ASP A 1 91 ? -13.560 10.161 -1.754 1.00 85.38 91 ASP A O 1
ATOM 695 N N . GLY A 1 92 ? -12.042 8.794 -2.692 1.00 81.62 92 GLY A N 1
ATOM 696 C CA . GLY A 1 92 ? -12.737 8.575 -3.948 1.00 81.62 92 GLY A CA 1
ATOM 697 C C . GLY A 1 92 ? -11.956 7.660 -4.886 1.00 81.62 92 GLY A C 1
ATOM 698 O O . GLY A 1 92 ? -10.747 7.773 -5.042 1.00 81.62 92 GLY A O 1
ATOM 699 N N . ILE A 1 93 ? -12.662 6.778 -5.592 1.00 78.38 93 ILE A N 1
ATOM 700 C CA . ILE A 1 93 ? -12.045 5.947 -6.629 1.00 78.38 93 ILE A CA 1
ATOM 701 C C . ILE A 1 93 ? -12.085 6.714 -7.951 1.00 78.38 93 ILE A C 1
ATOM 703 O O . ILE A 1 93 ? -13.130 6.819 -8.594 1.00 78.38 93 ILE A O 1
ATOM 707 N N . ALA A 1 94 ? -10.932 7.211 -8.394 1.00 69.06 94 ALA A N 1
ATOM 708 C CA . ALA A 1 94 ? -10.764 7.691 -9.760 1.00 69.06 94 ALA A CA 1
ATOM 709 C C . ALA A 1 94 ? -10.484 6.499 -10.691 1.00 69.06 94 ALA A C 1
ATOM 711 O O . ALA A 1 94 ? -9.355 6.014 -10.789 1.00 69.06 94 ALA A O 1
ATOM 712 N N . THR A 1 95 ? -11.508 6.004 -11.388 1.00 54.69 95 THR A N 1
ATOM 713 C CA . THR A 1 95 ? -11.316 5.032 -12.471 1.00 5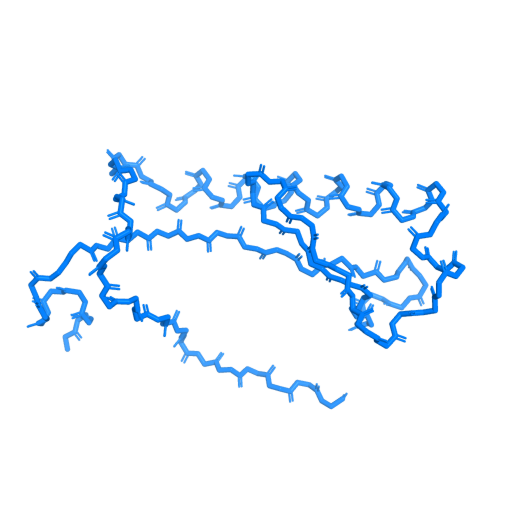4.69 95 THR A CA 1
ATOM 714 C C . THR A 1 95 ? -10.929 5.776 -13.749 1.00 54.69 95 THR A C 1
ATOM 716 O O . THR A 1 95 ? -11.796 6.259 -14.475 1.00 54.69 95 THR A O 1
ATOM 719 N N . GLY A 1 96 ? -9.631 5.898 -14.025 1.00 51.31 96 GLY A N 1
ATOM 720 C CA . GLY A 1 96 ? -9.171 6.196 -15.383 1.00 51.31 96 GLY A CA 1
ATOM 721 C C . GLY A 1 96 ? -9.433 4.976 -16.268 1.00 51.31 96 GLY A C 1
ATOM 722 O O . GLY A 1 96 ? -9.012 3.877 -15.901 1.00 51.31 96 GLY A O 1
ATOM 723 N N . LEU A 1 97 ? -10.181 5.159 -17.360 1.00 42.44 97 LEU A N 1
ATOM 724 C CA . LEU A 1 97 ? -10.323 4.162 -18.430 1.00 42.44 97 LEU A CA 1
ATOM 725 C C . LEU A 1 97 ? -8.977 3.913 -19.120 1.00 42.44 97 LEU A C 1
ATOM 727 O O . LEU A 1 97 ? -8.254 4.907 -19.356 1.00 42.44 97 LEU A O 1
#

Secondary structure (DSSP, 8-state):
--HHHHHT-------EEEEEETTEEEEEEEEEETT--EEEPTTS-TTGGGSHHHHHHHHHHHHHHHHHHHHHHTTPPPP--TTSPP----S------

pLDDT: mean 86.57, std 10.27, range [42.44, 97.38]